Protein AF-A0A2V7BW78-F1 (afdb_monomer_lite)

Sequence (122 aa):
MTGSCFEADDTRAVLLFVRLRSLLFASCPDHPVALCEACRRTYTPEQLGTEIGDGCYLCRDCGADLRESVIAHARTCPNLIPQKPLARMASVAGSTIPPAVSERFATRRRVRLERDVHTAAR

Foldseek 3Di:
DDPDPVVVVVVVVLVLVVVLLVLQVVQPQPDFQWADPVVRDTDRSVRQPDDRDPQGQADPPPRDHGVVSNLVSLCPPPSNVVVPSCVVVVVVVPDPPPVVVVVVVVVVVVVVVVVVVVVVPD

Secondary structure (DSSP, 8-state):
----SHHHHHHHHHHHHHHHHHHHHHH-TTS--EEETTTTEEE-TTTT-S--STTTTB-TTT--B-HHHHHHHHHH-TTTGGG-TTHHHHTTTT----HHHHHHHHHHHHHHHHHHHHHS--

Radius of gyration: 20.32 Å; chains: 1; bounding box: 43×36×61 Å

Structure (mmCIF, N/CA/C/O backbone):
data_AF-A0A2V7BW78-F1
#
_entry.id   AF-A0A2V7BW78-F1
#
loop_
_atom_site.group_PDB
_atom_site.id
_atom_site.type_symbol
_atom_site.label_atom_id
_atom_site.label_alt_id
_atom_site.label_comp_id
_atom_site.label_asym_id
_atom_site.label_entity_id
_atom_site.label_seq_id
_atom_site.pdbx_PDB_ins_code
_atom_site.Cartn_x
_atom_site.Cartn_y
_atom_site.Cartn_z
_atom_site.occupancy
_atom_site.B_iso_or_equiv
_atom_site.auth_seq_id
_atom_site.auth_comp_id
_atom_site.auth_asym_id
_atom_site.auth_atom_id
_atom_site.pdbx_PDB_model_num
ATOM 1 N N . MET A 1 1 ? 26.982 20.141 -15.251 1.00 38.59 1 MET A N 1
ATOM 2 C CA . MET A 1 1 ? 25.619 19.572 -15.340 1.00 38.59 1 MET A CA 1
ATOM 3 C C . MET A 1 1 ? 25.748 18.058 -15.428 1.00 38.59 1 MET A C 1
ATOM 5 O O . MET A 1 1 ? 26.120 17.569 -16.480 1.00 38.59 1 MET A O 1
ATOM 9 N N . THR A 1 2 ? 25.525 17.322 -14.337 1.00 38.62 2 THR A N 1
ATOM 10 C CA . THR A 1 2 ? 25.517 15.843 -14.333 1.00 38.62 2 THR A CA 1
ATOM 11 C C . THR A 1 2 ? 24.565 15.351 -13.244 1.00 38.62 2 THR A C 1
ATOM 13 O O . THR A 1 2 ? 24.984 14.859 -12.201 1.00 38.62 2 THR A O 1
ATOM 16 N N . GLY A 1 3 ? 23.265 15.533 -13.479 1.00 41.25 3 GLY A N 1
ATOM 17 C CA . GLY A 1 3 ? 22.210 14.798 -12.784 1.00 41.25 3 GLY A CA 1
ATOM 18 C C . GLY A 1 3 ? 22.005 13.471 -13.508 1.00 41.25 3 GLY A C 1
ATOM 19 O O . GLY A 1 3 ? 21.539 13.456 -14.639 1.00 41.25 3 GLY A O 1
ATOM 20 N N . SER A 1 4 ? 22.466 12.368 -12.923 1.00 38.75 4 SER A N 1
ATOM 21 C CA . SER A 1 4 ? 22.148 11.012 -13.418 1.00 38.75 4 SER A CA 1
ATOM 22 C C . SER A 1 4 ? 22.299 9.915 -12.360 1.00 38.75 4 SER A C 1
ATOM 24 O O . SER A 1 4 ? 21.848 8.797 -12.581 1.00 38.75 4 SER A O 1
ATOM 26 N N . CYS A 1 5 ? 22.858 10.224 -11.184 1.00 40.22 5 CYS A N 1
ATOM 27 C CA . CYS A 1 5 ? 22.903 9.284 -10.060 1.00 40.22 5 CYS A CA 1
ATOM 28 C C . CYS A 1 5 ? 21.616 9.284 -9.212 1.00 40.22 5 CYS A C 1
ATOM 30 O O . CYS A 1 5 ? 21.329 8.273 -8.584 1.00 40.22 5 CYS A O 1
ATOM 32 N N . PHE A 1 6 ? 20.842 10.377 -9.210 1.00 35.53 6 PHE A N 1
ATOM 33 C CA . PHE A 1 6 ? 19.582 10.480 -8.454 1.00 35.53 6 PHE A CA 1
ATOM 34 C C . PHE A 1 6 ? 18.428 9.695 -9.113 1.00 35.53 6 PHE A C 1
ATOM 36 O O . PHE A 1 6 ? 17.660 9.037 -8.423 1.00 35.53 6 PHE A O 1
ATOM 43 N N . GLU A 1 7 ? 18.371 9.664 -10.447 1.00 44.41 7 GLU A N 1
ATOM 44 C CA . GLU A 1 7 ? 17.257 9.070 -11.211 1.00 44.41 7 GLU A CA 1
ATOM 45 C C . GLU A 1 7 ? 17.175 7.533 -11.103 1.00 44.41 7 GLU A C 1
ATOM 47 O O . GLU A 1 7 ? 16.098 6.938 -11.164 1.00 44.41 7 GLU A O 1
ATOM 52 N N . ALA A 1 8 ? 18.319 6.855 -10.963 1.00 48.91 8 ALA A N 1
ATOM 53 C CA . ALA A 1 8 ? 18.374 5.391 -10.920 1.00 48.91 8 ALA A CA 1
ATOM 54 C C . ALA A 1 8 ? 17.939 4.817 -9.560 1.00 48.91 8 ALA A C 1
ATOM 56 O O . ALA A 1 8 ? 17.389 3.712 -9.510 1.00 48.91 8 ALA A O 1
ATOM 57 N N . ASP A 1 9 ? 18.185 5.558 -8.476 1.00 57.28 9 ASP A N 1
ATOM 58 C CA . ASP A 1 9 ? 17.719 5.205 -7.133 1.00 57.28 9 ASP A CA 1
ATOM 59 C C . ASP A 1 9 ? 16.198 5.387 -7.033 1.00 57.28 9 ASP A C 1
ATOM 61 O O . ASP A 1 9 ? 15.491 4.477 -6.594 1.00 57.28 9 ASP A O 1
ATOM 65 N N . ASP A 1 10 ? 15.695 6.485 -7.606 1.00 65.31 10 ASP A N 1
ATOM 66 C CA . ASP A 1 10 ? 14.269 6.795 -7.698 1.00 65.31 10 ASP A CA 1
ATOM 67 C C . ASP A 1 10 ? 13.499 5.740 -8.511 1.00 65.31 10 ASP A C 1
ATOM 69 O O . ASP A 1 10 ? 12.568 5.106 -8.013 1.00 65.31 10 ASP A O 1
ATOM 73 N N . THR A 1 11 ? 13.987 5.399 -9.711 1.00 68.94 11 THR A N 1
ATOM 74 C CA . THR A 1 11 ? 13.375 4.355 -10.555 1.00 68.94 11 THR A CA 1
ATOM 75 C C . THR A 1 11 ? 13.301 3.006 -9.829 1.00 68.94 11 THR A C 1
ATOM 77 O O . THR A 1 11 ? 12.328 2.256 -9.950 1.00 68.94 11 THR A O 1
ATOM 80 N N . ARG A 1 12 ? 14.336 2.663 -9.053 1.00 68.31 12 ARG A N 1
ATOM 81 C CA . ARG A 1 12 ? 14.381 1.410 -8.295 1.00 68.31 12 ARG A CA 1
ATOM 82 C C . ARG A 1 12 ? 13.412 1.430 -7.116 1.00 68.31 12 ARG A C 1
ATOM 84 O O . ARG A 1 12 ? 12.748 0.418 -6.882 1.00 68.31 12 ARG A O 1
ATOM 91 N N . ALA A 1 13 ? 13.316 2.547 -6.399 1.00 69.06 13 ALA A N 1
ATOM 92 C CA . ALA A 1 13 ? 12.330 2.743 -5.345 1.00 69.06 13 ALA A CA 1
ATOM 93 C C . ALA A 1 13 ? 10.904 2.621 -5.905 1.00 69.06 13 ALA A C 1
ATOM 95 O O . ALA A 1 13 ? 10.106 1.846 -5.376 1.00 69.06 13 ALA A O 1
ATOM 96 N N . VAL A 1 14 ? 10.618 3.263 -7.041 1.00 72.31 14 VAL A N 1
ATOM 97 C CA . VAL A 1 14 ? 9.333 3.164 -7.748 1.00 72.31 14 VAL A CA 1
ATOM 98 C C . VAL A 1 14 ? 8.998 1.710 -8.089 1.00 72.31 14 VAL A C 1
ATOM 100 O O . VAL A 1 14 ? 7.915 1.235 -7.752 1.00 72.31 14 VAL A O 1
ATOM 103 N N . LEU A 1 15 ? 9.927 0.949 -8.679 1.00 77.06 15 LEU A N 1
ATOM 104 C CA . LEU A 1 15 ? 9.696 -0.467 -9.007 1.00 77.06 15 LEU A CA 1
ATOM 105 C C . LEU A 1 15 ? 9.428 -1.336 -7.768 1.00 77.06 15 LEU A C 1
ATOM 107 O O . LEU A 1 15 ? 8.625 -2.272 -7.828 1.00 77.06 15 LEU A O 1
ATOM 111 N N . LEU A 1 16 ? 10.075 -1.039 -6.639 1.00 74.00 16 LEU A N 1
ATOM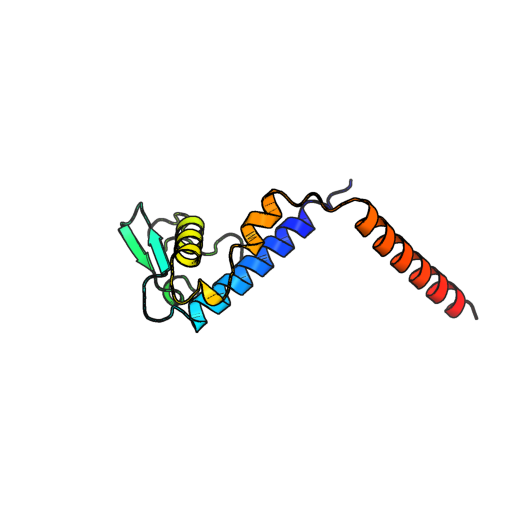 112 C CA . LEU A 1 16 ? 9.819 -1.722 -5.370 1.00 74.00 16 LEU A CA 1
ATOM 113 C C . LEU A 1 16 ? 8.422 -1.406 -4.836 1.00 74.00 16 LEU A C 1
ATOM 115 O O . LEU A 1 16 ? 7.725 -2.325 -4.406 1.00 74.00 16 LEU A O 1
ATOM 119 N N . PHE A 1 17 ? 7.983 -0.151 -4.924 1.00 76.50 17 PHE A N 1
ATOM 120 C CA . PHE A 1 17 ? 6.625 0.240 -4.551 1.00 76.50 17 PHE A CA 1
ATOM 121 C C . PHE A 1 17 ? 5.571 -0.395 -5.455 1.00 76.50 17 PHE A C 1
ATOM 123 O O . PHE A 1 17 ? 4.569 -0.902 -4.949 1.00 76.50 17 PHE A O 1
ATOM 130 N N . VAL A 1 18 ? 5.816 -0.459 -6.767 1.00 80.50 18 VAL A N 1
ATOM 131 C CA . VAL A 1 18 ? 4.958 -1.186 -7.715 1.00 80.50 18 VAL A CA 1
ATOM 132 C C . VAL A 1 18 ? 4.865 -2.661 -7.325 1.00 80.50 18 VAL A C 1
ATOM 134 O O . VAL A 1 18 ? 3.769 -3.214 -7.248 1.00 80.50 18 VAL A O 1
ATOM 137 N N . ARG A 1 19 ? 5.997 -3.309 -7.017 1.00 83.25 19 ARG A N 1
ATOM 138 C CA . ARG A 1 19 ? 6.003 -4.723 -6.622 1.00 83.25 19 ARG A CA 1
ATOM 139 C C . ARG A 1 19 ? 5.282 -4.958 -5.298 1.00 83.25 19 ARG A C 1
ATOM 141 O O . ARG A 1 19 ? 4.498 -5.899 -5.202 1.00 83.25 19 ARG A O 1
ATOM 148 N N . LEU A 1 20 ? 5.558 -4.131 -4.293 1.00 83.12 20 LEU A N 1
ATOM 149 C CA . LEU A 1 20 ? 4.911 -4.189 -2.985 1.00 83.12 20 LEU A CA 1
ATOM 150 C C . LEU A 1 20 ? 3.396 -4.065 -3.141 1.00 83.12 20 LEU A C 1
ATOM 152 O O . LEU A 1 20 ? 2.658 -4.897 -2.625 1.00 83.12 20 LEU A O 1
ATOM 156 N N . ARG A 1 21 ? 2.944 -3.104 -3.946 1.00 84.69 21 ARG A N 1
ATOM 157 C CA . ARG A 1 21 ? 1.536 -2.916 -4.280 1.00 84.69 21 ARG A CA 1
ATOM 158 C C . ARG A 1 21 ? 0.903 -4.176 -4.867 1.00 84.69 21 ARG A C 1
ATOM 160 O O . ARG A 1 21 ? -0.127 -4.617 -4.370 1.00 84.69 21 ARG A O 1
ATOM 167 N N . SER A 1 22 ? 1.510 -4.779 -5.891 1.00 86.19 22 SER A N 1
ATOM 168 C CA . SER A 1 22 ? 0.971 -6.013 -6.483 1.00 86.19 22 SER A CA 1
ATOM 169 C C . SER A 1 22 ? 0.827 -7.131 -5.449 1.00 86.19 22 SER A C 1
ATOM 171 O O . SER A 1 22 ? -0.145 -7.878 -5.486 1.00 86.19 22 SER A O 1
ATOM 173 N N . LEU A 1 23 ? 1.774 -7.236 -4.513 1.00 88.12 23 LEU A N 1
ATOM 174 C CA . LEU A 1 23 ? 1.721 -8.239 -3.453 1.00 88.12 23 LEU A CA 1
ATOM 175 C C . LEU A 1 23 ? 0.631 -7.940 -2.421 1.00 88.12 23 LEU A C 1
ATOM 177 O O . LEU A 1 23 ? -0.052 -8.863 -1.997 1.00 88.12 23 LEU A O 1
ATOM 181 N N . LEU A 1 24 ? 0.423 -6.674 -2.052 1.00 88.56 24 LEU A N 1
ATOM 182 C CA . LEU A 1 24 ? -0.662 -6.289 -1.144 1.00 88.56 24 LEU A CA 1
ATOM 183 C C . LEU A 1 24 ? -2.028 -6.682 -1.716 1.00 88.56 24 LEU A C 1
ATOM 185 O O . LEU A 1 24 ? -2.820 -7.297 -1.014 1.00 88.56 24 LEU A O 1
ATOM 189 N N . PHE A 1 25 ? -2.274 -6.404 -2.998 1.00 87.69 25 PHE A N 1
ATOM 190 C CA . PHE A 1 25 ? -3.531 -6.784 -3.653 1.00 87.69 25 PHE A CA 1
ATOM 191 C C . PHE A 1 25 ? -3.694 -8.299 -3.806 1.00 87.69 25 PHE A C 1
ATOM 193 O O . PHE A 1 25 ? -4.798 -8.810 -3.667 1.00 87.69 25 PHE A O 1
ATOM 200 N N . ALA A 1 26 ? -2.612 -9.027 -4.088 1.00 87.94 26 ALA A N 1
ATOM 201 C CA . ALA A 1 26 ? -2.688 -10.468 -4.316 1.00 87.94 26 ALA A CA 1
ATOM 202 C C . ALA A 1 26 ? -2.745 -11.292 -3.020 1.00 87.94 26 ALA A C 1
ATOM 204 O O . ALA A 1 26 ? -3.301 -12.385 -3.014 1.00 87.94 26 ALA A O 1
ATOM 205 N N . SER A 1 27 ? -2.111 -10.818 -1.947 1.00 89.00 27 SER A N 1
ATOM 206 C CA . SER A 1 27 ? -1.855 -11.612 -0.737 1.00 89.00 27 SER A CA 1
ATOM 207 C C . SER A 1 27 ? -2.492 -11.041 0.529 1.00 89.00 27 SER A C 1
ATOM 209 O O . SER A 1 27 ? -2.584 -11.754 1.528 1.00 89.00 27 SER A O 1
ATOM 211 N N . CYS A 1 28 ? -2.928 -9.781 0.508 1.00 90.81 28 CYS A N 1
ATOM 212 C CA . CYS A 1 28 ? -3.537 -9.102 1.650 1.00 90.81 28 CYS A CA 1
ATOM 213 C C . CYS A 1 28 ? -4.867 -8.383 1.320 1.00 90.81 28 CYS A C 1
ATOM 215 O O . CYS A 1 28 ? -5.040 -7.252 1.777 1.00 90.81 28 CYS A O 1
ATOM 217 N N . PRO A 1 29 ? -5.805 -8.964 0.541 1.00 87.69 29 PRO A N 1
ATOM 218 C CA . PRO A 1 29 ? -7.065 -8.282 0.235 1.00 87.69 29 PRO A CA 1
ATOM 219 C C . PRO A 1 29 ? -7.994 -8.167 1.458 1.00 87.69 29 PRO A C 1
ATOM 221 O O . PRO A 1 29 ? -8.688 -7.166 1.608 1.00 87.69 29 PRO A O 1
ATOM 224 N N . ASP A 1 30 ? -7.960 -9.146 2.366 1.00 87.75 30 ASP A N 1
ATOM 225 C CA . ASP A 1 30 ? -8.977 -9.313 3.415 1.00 87.75 30 ASP A CA 1
ATOM 226 C C . ASP A 1 30 ? -8.633 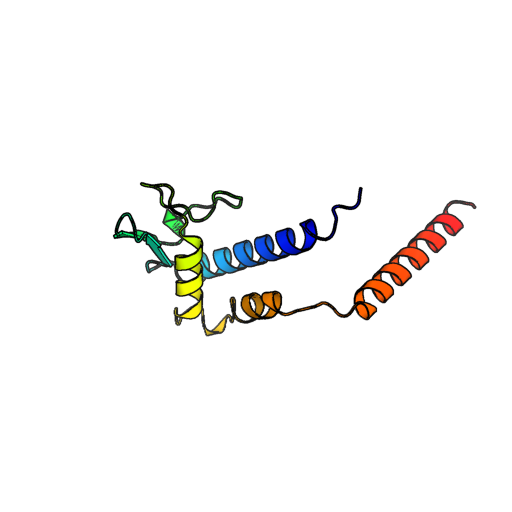-8.659 4.766 1.00 87.75 30 ASP A C 1
ATOM 228 O O . ASP A 1 30 ? -9.325 -8.877 5.762 1.00 87.75 30 ASP A O 1
ATOM 232 N N . HIS A 1 31 ? -7.553 -7.875 4.853 1.00 90.50 31 HIS A N 1
ATOM 233 C CA . HIS A 1 31 ? -7.136 -7.269 6.121 1.00 90.50 31 HIS A CA 1
ATOM 234 C C . HIS A 1 31 ? -6.485 -5.894 5.941 1.00 90.50 31 HIS A C 1
ATOM 236 O O . HIS A 1 31 ? -5.975 -5.568 4.867 1.00 90.50 31 HIS A O 1
ATOM 242 N N . PRO A 1 32 ? -6.489 -5.052 6.991 1.00 92.56 32 PRO A N 1
ATOM 243 C CA . PRO A 1 32 ? -5.870 -3.739 6.918 1.00 92.56 32 PRO A CA 1
ATOM 244 C C . PRO A 1 32 ? -4.352 -3.842 6.759 1.00 92.56 32 PRO A C 1
ATOM 246 O O . PRO A 1 32 ? -3.670 -4.539 7.514 1.00 92.56 32 PRO A O 1
ATOM 249 N N . VAL A 1 33 ? -3.823 -3.103 5.789 1.00 92.06 33 VAL A N 1
ATOM 250 C CA . VAL A 1 33 ? -2.395 -3.080 5.442 1.00 92.06 33 VAL A CA 1
ATOM 251 C C . VAL A 1 33 ? -1.703 -1.779 5.831 1.00 92.06 33 VAL A C 1
ATOM 253 O O . VAL A 1 33 ? -0.479 -1.703 5.788 1.00 92.06 33 VAL A O 1
ATOM 256 N N . ALA A 1 34 ? -2.471 -0.760 6.216 1.00 92.62 34 ALA A N 1
ATOM 257 C CA . ALA A 1 34 ? -1.954 0.492 6.746 1.00 92.62 34 ALA A CA 1
ATOM 258 C C . ALA A 1 34 ? -2.819 0.996 7.902 1.00 92.62 34 ALA A C 1
ATOM 260 O O . ALA A 1 34 ? -4.026 0.752 7.946 1.00 92.62 34 ALA A O 1
ATOM 261 N N . LEU A 1 35 ? -2.194 1.744 8.802 1.00 94.25 35 LEU A N 1
ATOM 262 C CA . LEU A 1 35 ? -2.808 2.482 9.895 1.00 94.25 35 LEU A CA 1
ATOM 263 C C . LEU A 1 35 ? -2.297 3.921 9.842 1.00 94.25 35 LEU A C 1
ATOM 265 O O . LEU A 1 35 ? -1.093 4.167 9.827 1.00 94.25 35 LEU A O 1
ATOM 269 N N . CYS A 1 36 ? -3.223 4.873 9.817 1.00 93.25 36 CYS A N 1
ATOM 270 C CA . CYS A 1 36 ? -2.902 6.272 10.031 1.00 93.25 36 CYS A CA 1
ATOM 271 C C . CYS A 1 36 ? -2.875 6.555 11.531 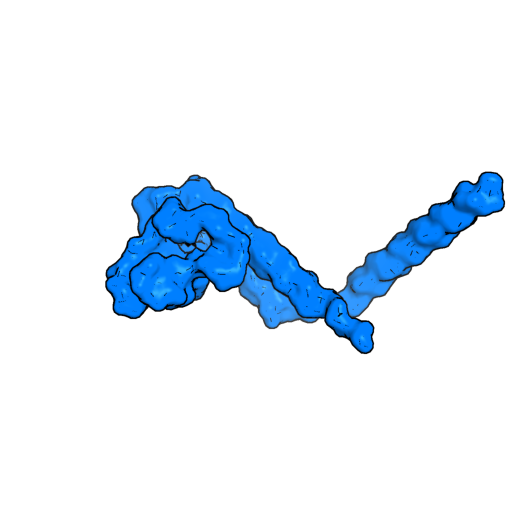1.00 93.25 36 CYS A C 1
ATOM 273 O O . CYS A 1 36 ? -3.927 6.525 12.162 1.00 93.25 36 CYS A O 1
ATOM 275 N N . GLU A 1 37 ? -1.716 6.895 12.089 1.00 91.44 37 GLU A N 1
ATOM 276 C CA . GLU A 1 37 ? -1.593 7.229 13.517 1.00 91.44 37 GLU A CA 1
ATOM 277 C C . GLU A 1 37 ? -2.375 8.499 13.895 1.00 91.44 37 GLU A C 1
ATOM 279 O O . GLU A 1 37 ? -2.975 8.574 14.965 1.00 91.44 37 GLU A O 1
ATOM 284 N N . ALA A 1 38 ? -2.454 9.477 12.986 1.00 91.94 38 ALA A N 1
ATOM 285 C CA . ALA A 1 38 ? -3.176 10.727 13.227 1.00 91.94 38 ALA A CA 1
ATOM 286 C C . ALA A 1 38 ? -4.701 10.526 13.270 1.00 91.94 38 ALA A C 1
ATOM 288 O O . ALA A 1 38 ? -5.379 11.008 14.175 1.00 91.94 38 ALA A O 1
ATOM 289 N N . CYS A 1 39 ? -5.252 9.798 12.295 1.00 92.56 39 CYS A N 1
ATOM 290 C CA . CYS A 1 39 ? -6.696 9.564 12.195 1.00 92.56 39 CYS A CA 1
ATOM 291 C C . CYS A 1 39 ? -7.158 8.300 12.926 1.00 92.56 39 CYS A C 1
ATOM 293 O O . CYS A 1 39 ? -8.361 8.075 13.042 1.00 92.56 39 CYS A O 1
ATOM 295 N N . ARG A 1 40 ? -6.220 7.452 13.368 1.00 92.50 40 ARG A N 1
ATOM 296 C CA . ARG A 1 40 ? -6.452 6.096 13.893 1.00 92.50 40 ARG A CA 1
ATOM 297 C C . ARG A 1 40 ? -7.341 5.239 12.989 1.00 92.50 40 ARG A C 1
ATOM 299 O O . ARG A 1 40 ? -8.109 4.403 13.457 1.00 92.50 40 ARG A O 1
ATOM 306 N N . ARG A 1 41 ? -7.237 5.464 11.677 1.00 91.75 41 ARG A N 1
ATOM 307 C CA . ARG A 1 41 ? -7.976 4.727 10.649 1.00 91.75 41 ARG A CA 1
ATOM 308 C C . ARG A 1 41 ? -7.082 3.714 9.975 1.00 91.75 41 ARG A C 1
ATOM 310 O O . ARG A 1 41 ? -5.943 4.020 9.623 1.00 91.75 41 ARG A O 1
ATOM 317 N N . THR A 1 42 ? -7.630 2.527 9.785 1.00 92.88 42 THR A N 1
ATOM 318 C CA . THR A 1 42 ? -6.994 1.452 9.042 1.00 92.88 42 THR A CA 1
ATOM 319 C C . THR A 1 42 ? -7.454 1.460 7.593 1.00 92.88 42 THR A C 1
ATOM 321 O O . THR A 1 42 ? -8.569 1.882 7.288 1.00 92.88 42 THR A O 1
ATOM 324 N N . TYR A 1 43 ? -6.577 1.004 6.704 1.00 90.62 43 TYR A N 1
ATOM 325 C CA . TYR A 1 43 ? -6.832 0.987 5.273 1.00 90.62 43 TYR A CA 1
ATOM 326 C C . TYR A 1 43 ? -6.492 -0.370 4.666 1.00 90.62 43 TYR A C 1
ATOM 328 O O . TYR A 1 43 ? -5.420 -0.926 4.926 1.00 90.62 43 TYR A O 1
ATOM 336 N N . THR A 1 44 ? -7.394 -0.887 3.836 1.00 90.81 44 THR A N 1
ATOM 337 C CA . THR A 1 44 ? -7.142 -2.034 2.954 1.00 90.81 44 THR A CA 1
ATOM 338 C C . THR A 1 44 ? -6.389 -1.584 1.693 1.00 90.81 44 THR A C 1
ATOM 340 O O . THR A 1 44 ? -6.364 -0.385 1.381 1.00 90.81 44 THR A O 1
ATOM 343 N N . PRO A 1 45 ? -5.776 -2.509 0.929 1.00 88.31 45 PRO A N 1
ATOM 344 C CA . PRO A 1 45 ? -5.081 -2.159 -0.311 1.00 88.31 45 PRO A CA 1
ATOM 345 C C . PRO A 1 45 ? -5.980 -1.411 -1.304 1.00 88.31 45 PRO A C 1
ATOM 347 O O . PRO A 1 45 ? -5.539 -0.464 -1.953 1.00 88.31 45 PRO A O 1
ATOM 350 N N . GLU A 1 46 ? -7.252 -1.802 -1.384 1.00 84.88 46 GLU A N 1
ATOM 351 C CA . GLU A 1 46 ? -8.260 -1.201 -2.261 1.00 84.88 46 GLU A CA 1
ATOM 352 C C . GLU A 1 46 ? -8.570 0.248 -1.867 1.00 84.88 46 GLU A C 1
ATOM 354 O O . GLU A 1 46 ? -8.658 1.127 -2.726 1.00 84.88 46 GLU A O 1
ATOM 359 N N . GLN A 1 47 ? -8.670 0.523 -0.562 1.00 86.25 47 GLN A N 1
ATOM 360 C CA . GLN A 1 47 ? -8.943 1.864 -0.039 1.00 86.25 47 GLN A CA 1
ATOM 361 C C . GLN A 1 47 ? -7.777 2.836 -0.262 1.00 86.25 47 GLN A C 1
ATOM 363 O O . GLN A 1 47 ? -8.003 4.032 -0.460 1.00 86.25 47 GLN A O 1
ATOM 368 N N . LEU A 1 48 ? -6.541 2.328 -0.288 1.00 81.12 48 LEU A N 1
ATOM 369 C CA . LEU A 1 48 ? -5.341 3.108 -0.616 1.00 81.12 48 LEU A CA 1
ATOM 370 C C . LEU A 1 48 ? -5.269 3.485 -2.111 1.00 81.12 48 LEU A C 1
ATOM 372 O O . LEU A 1 48 ? -4.386 4.242 -2.507 1.00 81.12 48 LEU A O 1
ATOM 376 N N . GLY A 1 49 ? -6.228 3.028 -2.930 1.00 73.38 49 GLY A N 1
ATOM 377 C CA . GLY A 1 49 ? -6.404 3.433 -4.328 1.00 73.38 49 GLY A CA 1
ATOM 378 C C . GLY A 1 49 ? -5.341 2.864 -5.263 1.00 73.38 49 GLY A C 1
ATOM 379 O O . GLY A 1 49 ? -4.466 2.129 -4.815 1.00 73.38 49 GLY A O 1
ATOM 380 N N . THR A 1 50 ? -5.424 3.175 -6.566 1.00 68.62 50 THR A N 1
ATOM 381 C CA . THR A 1 50 ? -4.517 2.694 -7.636 1.00 68.62 50 THR A CA 1
ATOM 382 C C . THR A 1 50 ? -3.393 3.631 -8.037 1.00 68.62 50 THR A C 1
ATOM 384 O O . THR A 1 50 ? -2.597 3.283 -8.906 1.00 68.62 50 THR A O 1
ATOM 387 N N . GLU A 1 51 ? -3.300 4.788 -7.397 1.00 65.25 51 GLU A N 1
ATOM 388 C CA . GLU A 1 51 ? -2.363 5.828 -7.798 1.00 65.25 51 GLU A CA 1
ATOM 389 C C . GLU A 1 51 ? -0.913 5.438 -7.476 1.00 65.25 51 GLU A C 1
ATOM 391 O O . GLU A 1 51 ? -0.606 4.866 -6.424 1.00 65.25 51 GLU A O 1
ATOM 396 N N . ILE A 1 52 ? -0.026 5.710 -8.433 1.00 63.06 52 ILE A N 1
ATOM 397 C CA . ILE A 1 52 ? 1.414 5.456 -8.364 1.00 63.06 52 ILE A CA 1
ATOM 398 C C . ILE A 1 52 ? 2.089 6.794 -8.670 1.00 63.06 52 ILE A C 1
ATOM 400 O O . ILE A 1 52 ? 1.902 7.334 -9.757 1.00 63.06 52 ILE A O 1
ATOM 404 N N . GLY A 1 53 ? 2.828 7.340 -7.705 1.00 63.78 53 GLY A N 1
ATOM 405 C CA . GLY A 1 53 ? 3.468 8.656 -7.794 1.00 63.78 53 GLY A CA 1
ATOM 406 C C . GLY A 1 53 ? 3.743 9.251 -6.411 1.00 63.78 53 GLY A C 1
ATOM 407 O O . GLY A 1 53 ? 3.547 8.575 -5.399 1.00 63.78 53 GLY A O 1
ATOM 408 N N . ASP A 1 54 ? 4.153 10.519 -6.357 1.00 59.38 54 ASP A N 1
ATOM 409 C CA . ASP A 1 54 ? 4.563 11.206 -5.117 1.00 59.38 54 ASP A CA 1
ATOM 410 C C . ASP A 1 54 ? 3.471 11.287 -4.032 1.00 59.38 54 ASP A C 1
ATOM 412 O O . ASP A 1 54 ? 3.780 11.468 -2.856 1.00 59.38 54 ASP A O 1
ATOM 416 N N . GLY A 1 55 ? 2.202 11.089 -4.409 1.00 63.66 55 GLY A N 1
ATOM 417 C CA . GLY A 1 55 ? 1.039 11.057 -3.514 1.00 63.66 55 GLY A CA 1
ATOM 418 C C . GLY A 1 55 ? 0.505 9.659 -3.177 1.00 63.66 55 GLY A C 1
ATOM 419 O O . GLY A 1 55 ? -0.640 9.533 -2.747 1.00 63.66 55 GLY A O 1
ATOM 420 N N . CYS A 1 56 ? 1.276 8.590 -3.404 1.00 74.12 56 CYS A N 1
ATOM 421 C CA . CYS A 1 56 ? 0.821 7.238 -3.074 1.00 74.12 56 CYS A CA 1
ATOM 422 C C . CYS A 1 56 ? 0.860 6.962 -1.559 1.00 74.12 56 CYS A C 1
ATOM 424 O O . CYS A 1 56 ? 1.750 7.422 -0.847 1.00 74.12 56 CYS A O 1
ATOM 426 N N . TYR A 1 57 ? -0.101 6.164 -1.076 1.00 81.06 57 TYR A N 1
ATOM 427 C CA . TYR A 1 57 ? -0.241 5.786 0.337 1.00 81.06 57 TYR A CA 1
ATOM 428 C C . TYR A 1 57 ? -0.445 6.968 1.293 1.00 81.06 57 TYR A C 1
ATOM 430 O O . TYR A 1 57 ? 0.076 6.965 2.402 1.00 81.06 57 TYR A O 1
ATOM 438 N N . LEU A 1 58 ? -1.227 7.968 0.891 1.00 86.94 58 LEU A N 1
ATOM 439 C CA . LEU A 1 58 ? -1.652 9.035 1.793 1.00 86.94 58 LEU A CA 1
ATOM 440 C C . LEU A 1 58 ? -2.968 8.676 2.487 1.00 86.94 58 LEU A C 1
ATOM 442 O O . LEU A 1 58 ? -3.856 8.038 1.916 1.00 86.94 58 LEU A O 1
ATOM 446 N N . CYS A 1 59 ? -3.112 9.122 3.730 1.00 88.25 59 CYS A N 1
ATOM 447 C CA . CYS A 1 59 ? -4.380 9.087 4.439 1.00 88.25 59 CYS A CA 1
ATOM 448 C C . CYS 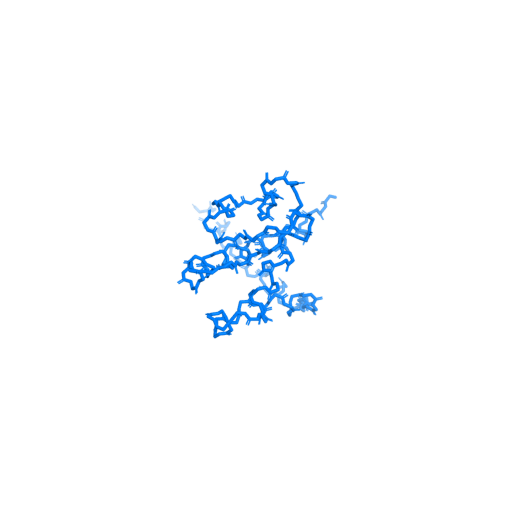A 1 59 ? -5.400 9.963 3.706 1.00 88.25 59 CYS A C 1
ATOM 450 O O . CYS A 1 59 ? -5.146 11.143 3.471 1.00 88.25 59 CYS A O 1
ATOM 452 N N . ARG A 1 60 ? -6.578 9.415 3.397 1.00 83.88 60 ARG A N 1
ATOM 453 C CA . ARG A 1 60 ? -7.627 10.154 2.677 1.00 83.88 60 ARG A CA 1
ATOM 454 C C . ARG A 1 60 ? -8.224 11.308 3.479 1.00 83.88 60 ARG A C 1
ATOM 456 O O . ARG A 1 60 ? -8.732 12.248 2.884 1.00 83.88 60 ARG A O 1
ATOM 463 N N . ASP A 1 61 ? -8.170 11.231 4.806 1.00 86.62 61 ASP A N 1
ATOM 464 C CA . ASP A 1 61 ? -8.771 12.242 5.678 1.00 86.62 61 ASP A CA 1
ATOM 465 C C . ASP A 1 61 ? -7.803 13.379 6.029 1.00 86.62 61 ASP A C 1
ATOM 467 O O . ASP A 1 61 ? -8.204 14.538 6.056 1.00 86.62 61 ASP A O 1
ATOM 471 N N . CYS A 1 62 ? -6.533 13.068 6.314 1.00 89.25 62 CYS A N 1
ATOM 472 C CA . CYS A 1 62 ? -5.563 14.062 6.795 1.00 89.25 62 CYS A CA 1
ATOM 473 C C . CYS A 1 62 ? -4.339 14.259 5.895 1.00 89.25 62 CYS A C 1
ATOM 475 O O . CYS A 1 62 ? -3.495 15.093 6.209 1.00 89.25 62 CYS A O 1
ATOM 477 N N . GLY A 1 63 ? -4.199 13.480 4.820 1.00 87.56 63 GLY A N 1
ATOM 478 C CA . GLY A 1 63 ? -3.044 13.549 3.923 1.00 87.56 63 GLY A CA 1
ATOM 479 C C . GLY A 1 63 ? -1.730 13.042 4.524 1.00 87.56 63 GLY A C 1
ATOM 480 O O . GLY A 1 63 ? -0.692 13.173 3.885 1.00 87.56 63 GLY A O 1
ATOM 481 N N . ALA A 1 64 ? -1.742 12.468 5.733 1.00 88.62 64 ALA A N 1
ATOM 482 C CA . ALA A 1 64 ? -0.539 11.910 6.346 1.00 88.62 64 ALA A CA 1
ATOM 483 C C . ALA A 1 64 ? 0.016 10.738 5.528 1.00 88.62 64 ALA A C 1
ATOM 485 O O . ALA A 1 64 ? -0.743 9.920 5.007 1.00 88.62 64 ALA A O 1
ATOM 486 N N . ASP A 1 65 ? 1.339 10.641 5.469 1.00 88.56 65 ASP A N 1
ATOM 487 C CA . ASP A 1 65 ? 2.041 9.566 4.780 1.00 88.56 65 ASP A CA 1
ATOM 488 C C . ASP A 1 65 ? 1.893 8.231 5.528 1.00 88.56 65 ASP A C 1
ATOM 490 O O . ASP A 1 65 ? 2.219 8.123 6.710 1.00 88.56 65 ASP A O 1
ATOM 494 N N . LEU A 1 66 ? 1.391 7.208 4.836 1.00 88.75 66 LEU A N 1
ATOM 495 C CA . LEU A 1 66 ? 1.195 5.853 5.353 1.00 88.75 66 LEU A CA 1
ATOM 496 C C . LEU A 1 66 ? 2.249 4.870 4.836 1.00 88.75 66 LEU A C 1
ATOM 498 O O . LEU A 1 66 ? 2.178 3.686 5.172 1.00 88.75 66 LEU A O 1
ATOM 502 N N . ARG A 1 67 ? 3.234 5.316 4.041 1.00 85.81 67 ARG A N 1
ATOM 503 C CA . ARG A 1 67 ? 4.281 4.449 3.470 1.00 85.81 67 ARG A CA 1
ATOM 504 C C . ARG A 1 67 ? 4.997 3.639 4.540 1.00 85.81 67 ARG A C 1
ATOM 506 O O . ARG A 1 67 ? 5.184 2.437 4.363 1.00 85.81 67 ARG A O 1
ATOM 513 N N . GLU A 1 68 ? 5.354 4.260 5.661 1.00 86.31 68 GLU A N 1
ATOM 514 C CA . GLU A 1 68 ? 6.017 3.563 6.767 1.00 86.31 68 GLU A CA 1
ATOM 515 C C . GLU A 1 68 ? 5.132 2.457 7.357 1.00 86.31 68 GLU A C 1
ATOM 517 O O . GLU A 1 68 ? 5.601 1.338 7.560 1.00 86.31 68 GLU A O 1
ATOM 522 N N . SER A 1 69 ? 3.838 2.731 7.539 1.00 90.62 69 SER A N 1
ATOM 523 C CA . SER A 1 69 ? 2.864 1.752 8.032 1.00 90.62 69 SER A CA 1
ATOM 524 C C . SER A 1 69 ? 2.720 0.559 7.077 1.00 90.62 69 SER A C 1
ATOM 526 O O . SER A 1 69 ? 2.770 -0.597 7.500 1.00 90.62 69 SER A O 1
ATOM 528 N N . VAL A 1 70 ? 2.652 0.824 5.769 1.00 88.75 70 VAL A N 1
ATOM 529 C CA . VAL A 1 70 ? 2.596 -0.213 4.725 1.00 88.75 70 VAL A CA 1
ATOM 530 C C . VAL A 1 70 ? 3.885 -1.041 4.685 1.00 88.75 70 VAL A C 1
ATOM 532 O O . VAL A 1 70 ? 3.848 -2.267 4.551 1.00 88.75 70 VAL A O 1
ATOM 535 N N . ILE A 1 71 ? 5.048 -0.398 4.826 1.00 86.12 71 ILE A N 1
ATOM 536 C CA . ILE A 1 71 ? 6.338 -1.093 4.904 1.00 86.12 71 ILE A CA 1
ATOM 537 C C . ILE A 1 71 ? 6.388 -1.964 6.160 1.00 86.12 71 ILE A C 1
ATOM 539 O O . ILE A 1 71 ? 6.813 -3.116 6.076 1.00 86.12 71 ILE A O 1
ATOM 543 N N . ALA A 1 72 ? 5.943 -1.457 7.311 1.00 88.62 72 ALA A N 1
ATOM 544 C CA . ALA A 1 72 ? 5.874 -2.224 8.548 1.00 88.62 72 ALA A CA 1
ATOM 545 C C . ALA A 1 72 ? 4.979 -3.460 8.379 1.00 88.62 72 ALA A C 1
ATOM 547 O O . ALA A 1 72 ? 5.414 -4.568 8.697 1.00 88.62 72 ALA A O 1
ATOM 548 N N . HIS A 1 73 ? 3.798 -3.298 7.773 1.00 90.75 73 HIS A N 1
ATOM 549 C CA . HIS A 1 73 ? 2.906 -4.404 7.434 1.00 90.75 73 HIS A CA 1
ATOM 550 C C . HIS A 1 73 ? 3.605 -5.468 6.584 1.00 90.75 73 HIS A C 1
ATOM 552 O O . HIS A 1 73 ? 3.564 -6.654 6.900 1.00 90.75 73 HIS A O 1
ATOM 558 N N . ALA A 1 74 ? 4.310 -5.069 5.528 1.00 86.19 74 ALA A N 1
ATOM 559 C CA . ALA A 1 74 ? 4.996 -6.021 4.664 1.00 86.19 74 ALA A CA 1
ATOM 560 C C . ALA A 1 74 ? 6.188 -6.741 5.328 1.00 86.19 74 ALA A C 1
ATOM 562 O O . ALA A 1 74 ? 6.646 -7.752 4.791 1.00 86.19 74 ALA A O 1
ATOM 563 N N . ARG A 1 75 ? 6.687 -6.272 6.487 1.00 85.00 75 ARG A N 1
ATOM 564 C CA . ARG A 1 75 ? 7.697 -6.995 7.296 1.00 85.00 75 ARG A CA 1
ATOM 565 C C . ARG A 1 75 ? 7.067 -8.045 8.196 1.00 85.00 75 ARG A C 1
ATOM 567 O O . ARG A 1 75 ? 7.691 -9.072 8.440 1.00 85.00 75 ARG A O 1
ATOM 574 N N . THR A 1 76 ? 5.879 -7.763 8.718 1.00 87.06 76 THR A N 1
ATOM 575 C CA . THR A 1 76 ? 5.252 -8.551 9.785 1.00 87.06 76 THR A CA 1
ATOM 576 C C . THR A 1 76 ? 4.143 -9.467 9.279 1.00 87.06 76 THR A C 1
ATOM 578 O O . THR A 1 76 ? 3.817 -10.447 9.943 1.00 87.06 76 THR A O 1
ATOM 581 N N . CYS A 1 77 ? 3.575 -9.188 8.104 1.00 89.00 77 CYS A N 1
ATOM 582 C CA . CYS A 1 77 ? 2.449 -9.941 7.576 1.00 89.00 77 CYS A CA 1
ATOM 583 C C . CYS A 1 77 ? 2.866 -11.359 7.140 1.00 89.00 77 CYS A C 1
ATOM 585 O O . CYS A 1 77 ? 3.699 -11.502 6.236 1.00 89.00 77 CYS A O 1
ATOM 587 N N . PRO A 1 78 ? 2.239 -12.417 7.687 1.00 86.75 78 PRO A N 1
ATOM 588 C CA . PRO A 1 78 ? 2.565 -13.804 7.353 1.00 86.75 78 PRO A CA 1
ATOM 589 C C . PRO A 1 78 ? 2.336 -14.145 5.879 1.00 86.75 78 PRO A C 1
ATOM 591 O O . PRO A 1 78 ? 3.078 -14.954 5.330 1.00 86.75 78 PRO A O 1
ATOM 594 N N . ASN A 1 79 ? 1.394 -13.479 5.205 1.00 85.69 79 ASN A N 1
ATOM 595 C CA . ASN A 1 79 ? 1.138 -13.695 3.777 1.00 85.69 79 ASN A CA 1
ATOM 596 C C . ASN A 1 79 ? 2.257 -13.124 2.886 1.00 85.69 79 ASN A C 1
ATOM 598 O O . ASN A 1 79 ? 2.449 -13.571 1.756 1.00 85.69 79 ASN A O 1
ATOM 602 N N . LEU A 1 80 ? 3.026 -12.153 3.395 1.00 82.19 80 LEU A N 1
ATOM 603 C CA . LEU A 1 80 ? 4.089 -11.463 2.657 1.00 82.19 80 LEU A CA 1
ATOM 604 C C . LEU A 1 80 ? 5.497 -11.928 3.040 1.00 82.19 80 LEU A C 1
ATOM 606 O O . LEU A 1 80 ? 6.409 -11.823 2.219 1.00 82.19 80 LEU A O 1
ATOM 610 N N . ILE A 1 81 ? 5.684 -12.498 4.233 1.00 76.12 81 ILE A N 1
ATOM 611 C CA . ILE A 1 81 ? 6.968 -13.056 4.692 1.00 76.12 81 ILE A CA 1
ATOM 612 C C . ILE A 1 81 ? 7.596 -14.039 3.673 1.00 76.12 81 ILE A C 1
ATOM 614 O O . ILE A 1 81 ? 8.786 -13.884 3.370 1.00 76.12 81 ILE A O 1
ATOM 618 N N . PRO A 1 82 ? 6.851 -14.987 3.061 1.00 74.00 82 PRO A N 1
ATOM 619 C CA . PRO A 1 82 ? 7.402 -15.904 2.057 1.00 74.00 82 PRO A CA 1
ATOM 620 C C . PRO A 1 82 ? 7.929 -15.199 0.802 1.00 74.00 82 PRO A C 1
ATOM 622 O O . PRO A 1 82 ? 8.858 -15.680 0.156 1.00 74.00 82 PRO A O 1
ATOM 625 N N . GLN A 1 83 ? 7.364 -14.037 0.467 1.00 66.50 83 GLN A N 1
ATOM 626 C CA . GLN A 1 83 ? 7.659 -13.295 -0.759 1.00 66.50 83 GLN A CA 1
ATOM 627 C C . GLN A 1 83 ? 8.934 -12.436 -0.645 1.00 66.50 83 GLN A C 1
ATOM 629 O O . GLN A 1 83 ? 9.360 -11.844 -1.638 1.00 66.50 83 GLN A O 1
ATOM 634 N N . LYS A 1 84 ? 9.544 -12.352 0.555 1.00 63.59 84 LYS A N 1
ATOM 635 C CA . LYS A 1 84 ? 10.712 -11.508 0.901 1.00 63.59 84 LYS A CA 1
ATOM 636 C C . LYS A 1 84 ? 10.746 -10.145 0.173 1.00 63.59 84 LYS A C 1
ATOM 638 O O . LYS A 1 84 ? 11.776 -9.797 -0.413 1.00 63.59 84 LYS A O 1
ATOM 643 N N . PRO A 1 85 ? 9.681 -9.323 0.222 1.00 60.06 85 PRO A N 1
ATOM 644 C CA . PRO A 1 85 ? 9.639 -8.081 -0.551 1.00 60.06 85 PRO A CA 1
ATOM 645 C C . PRO A 1 85 ? 10.673 -7.071 -0.030 1.00 60.06 85 PRO A C 1
ATOM 647 O O . PRO A 1 85 ? 11.320 -6.371 -0.802 1.00 60.06 85 PRO A O 1
ATOM 650 N N . LEU A 1 86 ? 10.885 -7.053 1.293 1.00 54.38 86 LEU A N 1
ATOM 651 C CA . LEU A 1 86 ? 11.627 -6.006 1.999 1.00 54.38 86 LEU A CA 1
ATOM 652 C C . LEU A 1 86 ? 13.083 -6.353 2.331 1.00 54.38 86 LEU A C 1
ATOM 654 O O . LEU A 1 86 ? 13.889 -5.443 2.518 1.00 54.38 86 LEU A O 1
ATOM 658 N N . ALA A 1 87 ? 13.460 -7.637 2.350 1.00 52.91 87 ALA A N 1
ATOM 659 C CA . ALA A 1 87 ? 14.859 -8.041 2.545 1.00 52.91 87 ALA A CA 1
ATOM 660 C C . ALA A 1 87 ? 15.770 -7.481 1.434 1.00 52.91 87 ALA A C 1
ATOM 662 O O . ALA A 1 87 ? 16.920 -7.125 1.687 1.00 52.91 87 ALA A O 1
ATOM 663 N N . ARG A 1 88 ? 15.227 -7.325 0.217 1.00 50.28 88 ARG A N 1
ATOM 664 C CA . ARG A 1 88 ? 15.874 -6.618 -0.899 1.00 50.28 88 ARG A CA 1
ATOM 665 C C . ARG A 1 88 ? 15.824 -5.092 -0.786 1.00 50.28 88 ARG A C 1
ATOM 667 O O . ARG A 1 88 ? 16.654 -4.445 -1.405 1.00 50.28 88 ARG A O 1
ATOM 674 N N . MET A 1 89 ? 14.883 -4.521 -0.033 1.00 52.16 89 MET A N 1
ATOM 675 C CA . MET A 1 89 ? 14.786 -3.067 0.170 1.00 52.16 89 MET A CA 1
ATOM 676 C C . MET A 1 89 ? 15.815 -2.582 1.198 1.00 52.16 89 MET A C 1
ATOM 678 O O . MET A 1 89 ? 16.511 -1.605 0.951 1.00 52.16 89 MET A O 1
ATOM 682 N N . ALA A 1 90 ? 15.990 -3.307 2.310 1.00 50.69 90 ALA A N 1
ATOM 683 C CA . ALA A 1 90 ? 16.966 -2.958 3.350 1.00 50.69 90 ALA A CA 1
ATOM 684 C C . ALA A 1 90 ? 18.430 -3.094 2.888 1.00 50.69 90 ALA A C 1
ATOM 686 O O . ALA A 1 90 ? 19.287 -2.321 3.299 1.00 50.69 90 ALA A O 1
ATOM 687 N N . SER A 1 91 ? 18.722 -4.043 1.995 1.00 49.25 91 SER A N 1
ATOM 688 C CA . SER A 1 91 ? 20.072 -4.243 1.448 1.00 49.25 91 SER A CA 1
ATOM 689 C C . SER A 1 91 ? 20.489 -3.174 0.424 1.00 49.25 91 SER A C 1
ATOM 691 O O . SER A 1 91 ? 21.665 -3.098 0.078 1.00 49.25 91 SER A O 1
ATOM 693 N N . VAL A 1 92 ? 19.573 -2.308 -0.029 1.00 50.41 92 VAL A N 1
ATOM 694 C CA . VAL A 1 92 ? 19.898 -1.178 -0.921 1.00 50.41 92 VAL A CA 1
ATOM 695 C C . VAL A 1 92 ? 20.490 0.002 -0.157 1.00 50.41 92 VAL A C 1
ATOM 697 O O . VAL A 1 92 ? 21.415 0.623 -0.668 1.00 50.41 92 VAL A O 1
ATOM 700 N N . ALA A 1 93 ? 20.075 0.228 1.093 1.00 46.88 93 ALA A N 1
ATOM 701 C CA . ALA A 1 93 ? 20.607 1.306 1.933 1.00 46.88 93 ALA A CA 1
ATOM 702 C C . ALA A 1 93 ? 22.113 1.165 2.257 1.00 46.88 93 ALA A C 1
ATOM 704 O O . ALA A 1 93 ? 22.726 2.114 2.732 1.00 46.88 93 ALA A O 1
ATOM 705 N N . GLY A 1 94 ? 22.724 0.002 1.985 1.00 43.72 94 GLY A N 1
ATOM 706 C CA . GLY A 1 94 ? 24.163 -0.241 2.154 1.00 43.72 94 GLY A CA 1
ATOM 707 C C . GLY A 1 94 ? 24.892 -0.725 0.896 1.00 43.72 94 GLY A C 1
ATOM 708 O O . GLY A 1 94 ? 26.076 -1.045 0.965 1.00 43.72 94 GLY A O 1
ATOM 709 N N . SER A 1 95 ? 24.221 -0.820 -0.257 1.00 42.53 95 SER A N 1
ATOM 710 C CA . SER A 1 95 ? 24.830 -1.379 -1.468 1.00 42.53 95 SER A CA 1
ATOM 711 C C . SER A 1 95 ? 25.564 -0.300 -2.262 1.00 42.53 95 SER A C 1
ATOM 713 O O . SER A 1 95 ? 25.088 0.146 -3.307 1.00 42.53 95 SER A O 1
ATOM 715 N N . THR A 1 96 ? 26.770 0.062 -1.822 1.00 45.69 96 THR A N 1
ATOM 716 C CA . THR A 1 96 ? 27.772 0.685 -2.695 1.00 45.69 96 THR A CA 1
ATOM 717 C C . THR A 1 96 ? 28.031 -0.269 -3.861 1.00 45.69 96 THR A C 1
ATOM 719 O O . THR A 1 96 ? 28.698 -1.290 -3.707 1.00 45.69 96 THR A O 1
ATOM 722 N N . ILE A 1 97 ? 27.450 0.017 -5.028 1.00 50.88 97 ILE A N 1
ATOM 723 C CA . ILE A 1 97 ? 27.735 -0.728 -6.256 1.00 50.88 97 ILE A CA 1
ATOM 724 C C . ILE A 1 97 ? 29.248 -0.611 -6.495 1.00 50.88 97 ILE A C 1
ATOM 726 O O . ILE A 1 97 ? 29.738 0.512 -6.632 1.00 50.88 97 ILE A O 1
ATOM 730 N N . PRO A 1 98 ? 30.009 -1.720 -6.547 1.00 44.81 98 PRO A N 1
ATOM 731 C CA . PRO A 1 98 ? 31.434 -1.640 -6.818 1.00 44.81 98 PRO A CA 1
ATOM 732 C C . PRO A 1 98 ? 31.648 -0.994 -8.196 1.00 44.81 98 PRO A C 1
ATOM 734 O O . PRO A 1 98 ? 31.038 -1.448 -9.174 1.00 44.81 98 PRO A O 1
ATOM 737 N N . PRO A 1 99 ? 32.516 0.027 -8.318 1.00 50.72 99 PRO A N 1
ATOM 738 C CA . PRO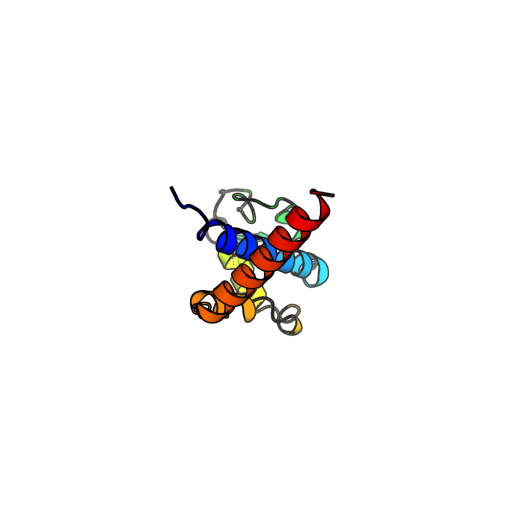 A 1 99 ? 32.703 0.794 -9.557 1.00 50.72 99 PRO A CA 1
ATOM 739 C C . PRO A 1 99 ? 33.075 -0.085 -10.766 1.00 50.72 99 PRO A C 1
ATOM 741 O O . PRO A 1 99 ? 32.738 0.237 -11.905 1.00 50.72 99 PRO A O 1
ATOM 744 N N . ALA A 1 100 ? 33.657 -1.262 -10.516 1.00 51.28 100 ALA A N 1
ATOM 745 C CA . ALA A 1 100 ? 34.046 -2.238 -11.531 1.00 51.28 100 ALA A CA 1
ATOM 746 C C . ALA A 1 100 ? 32.882 -2.789 -12.383 1.00 51.28 100 ALA A C 1
ATOM 748 O O . ALA A 1 100 ? 33.093 -3.202 -13.525 1.00 51.28 100 ALA A O 1
ATOM 749 N N . VAL A 1 101 ? 31.649 -2.819 -11.861 1.00 55.12 101 VAL A N 1
ATOM 750 C CA . VAL A 1 101 ? 30.489 -3.308 -12.628 1.00 55.12 101 VAL A CA 1
ATOM 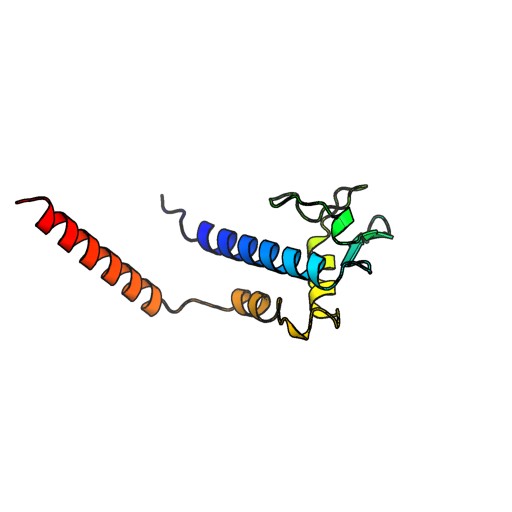751 C C . VAL A 1 101 ? 30.009 -2.240 -13.615 1.00 55.12 101 VAL A C 1
ATOM 753 O O . VAL A 1 101 ? 29.704 -2.565 -14.762 1.00 55.12 101 VAL A O 1
ATOM 756 N N . SER A 1 102 ? 30.029 -0.966 -13.209 1.00 53.28 102 SER A N 1
ATOM 757 C CA . SER A 1 102 ? 29.624 0.178 -14.041 1.00 53.28 102 SER A CA 1
ATOM 758 C C . SER A 1 102 ? 30.521 0.335 -15.277 1.00 53.28 102 SER A C 1
ATOM 760 O O . SER A 1 102 ? 30.041 0.532 -16.396 1.00 53.28 102 SER A O 1
ATOM 762 N N . GLU A 1 103 ? 31.827 0.117 -15.105 1.00 55.84 103 GLU A N 1
ATOM 763 C CA . GLU A 1 103 ? 32.814 0.218 -16.183 1.00 55.84 103 GLU A CA 1
ATOM 764 C C . GLU A 1 103 ? 32.624 -0.866 -17.261 1.00 55.84 103 GLU A C 1
ATOM 766 O O . GLU A 1 103 ? 32.658 -0.581 -18.459 1.00 55.84 103 GLU A O 1
ATOM 771 N N . ARG A 1 104 ? 32.299 -2.106 -16.862 1.00 58.38 104 ARG A N 1
ATOM 772 C CA . ARG A 1 104 ? 32.019 -3.203 -17.810 1.00 58.38 104 ARG A CA 1
ATOM 773 C C . ARG A 1 104 ? 30.798 -2.928 -18.687 1.00 58.38 104 ARG A C 1
ATOM 775 O O . ARG A 1 104 ? 30.806 -3.283 -19.868 1.00 58.38 104 ARG A O 1
ATOM 782 N N . PHE A 1 105 ? 29.753 -2.308 -18.138 1.00 57.44 105 PHE A N 1
ATOM 783 C CA . PHE A 1 105 ? 28.564 -1.940 -18.912 1.00 57.44 105 PHE A CA 1
ATOM 784 C C . PHE A 1 105 ? 28.832 -0.761 -19.856 1.00 57.44 105 PHE A C 1
ATOM 786 O O . PHE A 1 105 ? 28.389 -0.798 -21.007 1.00 57.44 105 PHE A O 1
ATOM 793 N N . ALA A 1 106 ? 29.608 0.237 -19.422 1.00 60.00 106 ALA A N 1
ATOM 794 C CA . ALA A 1 106 ? 30.021 1.357 -20.268 1.00 60.00 106 ALA A CA 1
ATOM 795 C C . ALA A 1 106 ? 30.858 0.891 -21.474 1.00 60.00 106 ALA A C 1
ATOM 797 O O . ALA A 1 106 ? 30.581 1.286 -22.609 1.00 60.00 106 ALA A O 1
ATOM 798 N N . THR A 1 107 ? 31.812 -0.019 -21.255 1.00 61.44 107 THR A N 1
ATOM 799 C CA . THR A 1 107 ? 32.654 -0.589 -22.319 1.00 61.44 107 THR A CA 1
ATOM 800 C C . THR A 1 107 ? 31.828 -1.366 -23.341 1.00 61.44 107 THR A C 1
ATOM 802 O O . THR A 1 107 ? 31.988 -1.169 -24.544 1.00 61.44 107 THR A O 1
ATOM 805 N N . ARG A 1 108 ? 30.863 -2.183 -22.892 1.00 58.84 108 ARG A N 1
ATOM 806 C CA . ARG A 1 108 ? 29.954 -2.907 -23.801 1.00 58.84 108 ARG A CA 1
ATOM 807 C C . ARG A 1 108 ? 29.095 -1.969 -24.656 1.00 58.84 108 ARG A C 1
ATOM 809 O O . ARG A 1 108 ? 28.861 -2.271 -25.823 1.00 58.84 108 ARG A O 1
ATOM 816 N N . ARG A 1 109 ? 28.642 -0.833 -24.107 1.00 59.00 109 ARG A N 1
ATOM 817 C CA . ARG A 1 109 ? 27.881 0.181 -24.864 1.00 59.00 109 ARG A CA 1
ATOM 818 C C . ARG A 1 109 ? 28.726 0.846 -25.950 1.00 59.00 109 ARG A C 1
ATOM 820 O O . ARG A 1 109 ? 28.224 1.024 -27.055 1.00 59.00 109 ARG A O 1
ATOM 827 N N . ARG A 1 110 ? 29.992 1.166 -25.658 1.00 60.19 110 ARG A N 1
ATOM 828 C CA . ARG A 1 110 ? 30.920 1.774 -26.631 1.00 60.19 110 ARG A CA 1
ATOM 829 C C . ARG A 1 110 ? 31.202 0.848 -27.812 1.00 60.19 110 ARG A C 1
ATOM 831 O O . ARG A 1 110 ? 31.013 1.258 -28.949 1.00 60.19 110 ARG A O 1
ATOM 838 N N . VAL A 1 111 ? 31.506 -0.423 -27.540 1.00 61.34 111 VAL A N 1
ATOM 839 C CA . VAL A 1 111 ? 31.774 -1.430 -28.585 1.00 61.34 111 VAL A CA 1
ATOM 840 C C . VAL A 1 111 ? 30.582 -1.617 -29.534 1.00 61.34 111 VAL A C 1
ATOM 842 O O . VAL A 1 111 ? 30.766 -1.873 -30.722 1.00 61.34 111 VAL A O 1
ATOM 845 N N . ARG A 1 112 ? 29.344 -1.482 -29.036 1.00 57.88 112 ARG A N 1
ATOM 846 C CA . ARG A 1 112 ? 28.146 -1.575 -29.882 1.00 57.88 112 ARG A CA 1
ATOM 847 C C . ARG A 1 112 ? 28.006 -0.365 -30.809 1.00 57.88 112 ARG A C 1
ATOM 849 O O . ARG A 1 112 ? 27.843 -0.557 -32.007 1.00 57.88 112 ARG A O 1
ATOM 856 N N . LEU A 1 113 ? 28.159 0.845 -30.269 1.00 58.84 113 LEU A N 1
ATOM 857 C CA . LEU A 1 113 ? 28.091 2.085 -31.050 1.00 58.84 113 LEU A CA 1
ATOM 858 C C . LEU A 1 113 ? 29.164 2.153 -32.146 1.00 58.84 113 LEU A C 1
ATOM 860 O O . LEU A 1 113 ? 28.873 2.589 -33.255 1.00 58.84 113 LEU A O 1
ATOM 864 N N . GLU A 1 114 ? 30.383 1.685 -31.875 1.00 58.03 114 GLU A N 1
ATOM 865 C CA . GLU A 1 114 ? 31.456 1.668 -32.881 1.00 58.03 114 GLU A CA 1
ATOM 866 C C . GLU A 1 114 ? 31.166 0.698 -34.040 1.00 58.03 114 GLU A C 1
ATOM 868 O O . GLU A 1 114 ? 31.496 0.990 -35.192 1.00 58.03 114 GLU A O 1
ATOM 873 N N . ARG A 1 115 ? 30.484 -0.424 -33.767 1.00 56.31 115 ARG A N 1
ATOM 874 C CA . ARG A 1 115 ? 30.014 -1.363 -34.802 1.00 56.31 115 ARG A CA 1
ATOM 875 C C . ARG A 1 115 ? 28.908 -0.778 -35.677 1.00 56.31 115 ARG A C 1
ATOM 877 O O . ARG A 1 115 ? 28.896 -1.040 -36.880 1.00 56.31 115 ARG A O 1
ATOM 884 N N . ASP A 1 116 ? 28.007 0.001 -35.089 1.00 55.19 116 ASP A N 1
ATOM 885 C CA . ASP A 1 116 ? 26.886 0.618 -35.805 1.00 55.19 116 ASP A CA 1
ATOM 886 C C . ASP A 1 116 ? 27.369 1.760 -36.726 1.00 55.19 116 ASP A C 1
ATOM 888 O O . ASP A 1 116 ? 26.904 1.898 -37.855 1.00 55.19 116 ASP A O 1
ATOM 892 N N . VAL A 1 117 ? 28.397 2.512 -36.315 1.00 56.72 117 VAL A N 1
ATOM 893 C CA . VAL A 1 117 ? 29.033 3.540 -37.164 1.00 56.72 117 VAL A CA 1
ATOM 894 C C . VAL A 1 117 ? 29.759 2.923 -38.367 1.00 56.72 117 VAL A C 1
ATOM 896 O O . VAL A 1 117 ? 29.651 3.434 -39.478 1.00 56.72 117 VAL A O 1
ATOM 899 N N . HIS A 1 118 ? 30.454 1.795 -38.184 1.00 55.31 118 HIS A N 1
ATOM 900 C CA . HIS A 1 118 ? 31.140 1.103 -39.286 1.00 55.31 118 HIS A CA 1
ATOM 901 C C . HIS A 1 118 ? 30.191 0.431 -40.289 1.00 55.31 118 HIS A C 1
ATOM 903 O O . HIS A 1 118 ? 30.583 0.182 -41.427 1.00 55.31 118 HIS A O 1
ATOM 909 N N . THR A 1 119 ? 28.957 0.124 -39.888 1.00 55.66 119 THR A N 1
ATOM 910 C CA . THR A 1 119 ? 27.942 -0.456 -40.783 1.00 55.66 119 THR A CA 1
ATOM 911 C C . THR A 1 119 ? 27.123 0.600 -41.524 1.00 55.66 119 THR A C 1
ATOM 913 O O . THR A 1 119 ? 26.588 0.291 -42.581 1.00 55.66 119 THR A O 1
ATOM 916 N N . ALA A 1 120 ? 27.080 1.844 -41.035 1.00 55.25 120 ALA A N 1
ATOM 917 C CA . ALA A 1 120 ? 26.395 2.964 -41.687 1.00 55.25 120 ALA A CA 1
ATOM 918 C C . ALA A 1 120 ? 27.253 3.730 -42.722 1.00 55.25 120 ALA A C 1
ATOM 920 O O . ALA A 1 120 ? 26.738 4.616 -43.396 1.00 55.25 120 ALA A O 1
ATOM 921 N N . ALA A 1 121 ? 28.548 3.415 -42.844 1.00 56.53 121 ALA A N 1
ATOM 922 C CA . ALA A 1 121 ? 29.503 4.101 -43.725 1.00 56.53 121 ALA A CA 1
ATOM 923 C C . ALA A 1 121 ? 29.861 3.316 -45.010 1.00 56.53 121 ALA A C 1
ATOM 925 O O . ALA A 1 121 ? 30.920 3.553 -45.594 1.00 56.53 121 ALA A O 1
ATOM 926 N N . ARG A 1 122 ? 29.017 2.365 -45.433 1.00 48.16 122 ARG A N 1
ATOM 927 C CA . ARG A 1 122 ? 29.183 1.576 -46.666 1.00 48.16 122 ARG A CA 1
ATOM 928 C C . ARG A 1 122 ? 28.051 1.810 -47.651 1.00 48.16 122 ARG A C 1
ATOM 930 O O . ARG A 1 122 ? 26.893 1.868 -47.190 1.00 48.16 122 ARG A O 1
#

pLDDT: mean 71.0, std 17.36, range [35.53, 94.25]